Protein AF-A0AAU9Y859-F1 (afdb_monomer_lite)

pLDDT: mean 75.32, std 17.41, range [36.31, 94.19]

Foldseek 3Di:
DDDDDDDDDDDDDPDDDDDDDDDDPPDPDDDDDPPDDDQDPLRLVLLVVQQVVCVVVVHGDQLQVSLVCLQVPADPVRHRPDDPVNRDHSVRSVVSSVVVVVVVVVVVVCVVVDDDDPDDPPDDDDDPPPVVVVVVVVVVVVVVVVVVCVVPPDDPQPDDPNDRPD

Structure (mmCIF, N/CA/C/O backbone):
data_AF-A0AAU9Y859-F1
#
_entry.id   AF-A0AAU9Y859-F1
#
loop_
_atom_site.group_PDB
_atom_site.id
_atom_site.type_symbol
_atom_site.label_atom_id
_atom_site.label_alt_id
_atom_site.label_comp_id
_atom_site.label_asym_id
_atom_site.label_entity_id
_atom_site.label_seq_id
_atom_site.pdbx_PDB_ins_code
_atom_site.Cartn_x
_atom_site.Cartn_y
_atom_site.Cartn_z
_atom_site.occupancy
_atom_site.B_iso_or_equiv
_atom_site.auth_seq_id
_atom_site.auth_comp_id
_atom_site.auth_asym_id
_atom_site.auth_atom_id
_atom_site.pdbx_PDB_model_num
ATOM 1 N N . MET A 1 1 ? 7.006 -65.606 -33.170 1.00 41.53 1 MET A N 1
ATOM 2 C CA . MET A 1 1 ? 6.828 -65.603 -31.700 1.00 41.53 1 MET A CA 1
ATOM 3 C C . MET A 1 1 ? 5.974 -64.389 -31.350 1.00 41.53 1 MET A C 1
ATOM 5 O O . MET A 1 1 ? 6.513 -63.344 -31.013 1.00 41.53 1 MET A O 1
ATOM 9 N N . GLU A 1 2 ? 4.651 -64.476 -31.506 1.00 47.84 2 GLU A N 1
ATOM 10 C CA . GLU A 1 2 ? 3.731 -63.402 -31.111 1.00 47.84 2 GLU A CA 1
ATOM 11 C C . GLU A 1 2 ? 3.620 -63.303 -29.582 1.00 47.84 2 GLU A C 1
ATOM 13 O O . GLU A 1 2 ? 2.999 -64.141 -28.925 1.00 47.84 2 GLU A O 1
ATOM 18 N N . GLY A 1 3 ? 4.188 -62.240 -29.011 1.00 51.62 3 GLY A N 1
ATOM 19 C CA . GLY A 1 3 ? 3.958 -61.844 -27.625 1.00 51.62 3 GLY A CA 1
ATOM 20 C C . GLY A 1 3 ? 2.599 -61.160 -27.479 1.00 51.62 3 GLY A C 1
ATOM 21 O O . GLY A 1 3 ? 2.457 -59.979 -27.781 1.00 51.62 3 GLY A O 1
ATOM 22 N N . ARG A 1 4 ? 1.581 -61.892 -27.018 1.00 56.84 4 ARG A N 1
ATOM 23 C CA . ARG A 1 4 ? 0.282 -61.311 -26.645 1.00 56.84 4 ARG A CA 1
ATOM 24 C C . ARG A 1 4 ? 0.315 -60.873 -25.182 1.00 56.84 4 ARG A C 1
ATOM 26 O O . ARG A 1 4 ? 0.102 -61.687 -24.286 1.00 56.84 4 ARG A O 1
ATOM 33 N N . SER A 1 5 ? 0.543 -59.586 -24.946 1.00 55.66 5 SER A N 1
ATOM 34 C CA . SER A 1 5 ? 0.380 -58.971 -23.626 1.00 55.66 5 SER A CA 1
ATOM 35 C C . SER A 1 5 ? -1.099 -59.000 -23.226 1.00 55.66 5 SER A C 1
ATOM 37 O O . SER A 1 5 ? -1.924 -58.304 -23.816 1.00 55.66 5 SER A O 1
ATOM 39 N N . ARG A 1 6 ? -1.461 -59.833 -22.242 1.00 62.41 6 ARG A N 1
ATOM 40 C CA . ARG A 1 6 ? -2.807 -59.846 -21.651 1.00 62.41 6 ARG A CA 1
ATOM 41 C C . ARG A 1 6 ? -2.905 -58.718 -20.628 1.00 62.41 6 ARG A C 1
ATOM 43 O O . ARG A 1 6 ? -2.335 -58.821 -19.548 1.00 62.41 6 ARG A O 1
ATOM 50 N N . ILE A 1 7 ? -3.627 -57.655 -20.963 1.00 62.44 7 ILE A N 1
ATOM 51 C CA . ILE A 1 7 ? -3.981 -56.609 -20.000 1.00 62.44 7 ILE A CA 1
ATOM 52 C C . ILE A 1 7 ? -5.146 -57.148 -19.151 1.00 62.44 7 ILE A C 1
ATOM 54 O O . ILE A 1 7 ? -6.144 -57.589 -19.729 1.00 62.44 7 ILE A O 1
ATOM 58 N N . PRO A 1 8 ? -5.060 -57.157 -17.810 1.00 56.66 8 PRO A N 1
ATOM 59 C CA . PRO A 1 8 ? -6.187 -57.553 -16.980 1.00 56.66 8 PRO A CA 1
ATOM 60 C C . PRO A 1 8 ? -7.269 -56.470 -17.051 1.00 56.66 8 PRO A C 1
ATOM 62 O O . PRO A 1 8 ? -7.045 -55.312 -16.706 1.00 56.66 8 PRO A O 1
ATOM 65 N N . SER A 1 9 ? -8.451 -56.856 -17.527 1.00 61.06 9 SER A N 1
ATOM 66 C CA . SER A 1 9 ? -9.642 -56.013 -17.501 1.00 61.06 9 SER A CA 1
ATOM 67 C C . SER A 1 9 ? -10.231 -56.050 -16.093 1.00 61.06 9 SER A C 1
ATOM 69 O O . SER A 1 9 ? -10.712 -57.089 -15.643 1.00 61.06 9 SER A O 1
ATOM 71 N N . VAL A 1 10 ? -10.156 -54.928 -15.379 1.00 63.66 10 VAL A N 1
ATOM 72 C CA . VAL A 1 10 ? -10.812 -54.760 -14.080 1.00 63.66 10 VAL A CA 1
ATOM 73 C C . VAL A 1 10 ? -12.201 -54.187 -14.337 1.00 63.66 10 VAL A C 1
ATOM 75 O O . VAL A 1 10 ? -12.341 -53.035 -14.745 1.00 63.66 10 VAL A O 1
ATOM 78 N N . GLN A 1 11 ? -13.236 -54.995 -14.118 1.00 55.44 11 GLN A N 1
ATOM 79 C CA . GLN A 1 11 ? -14.614 -54.512 -14.108 1.00 55.44 11 GLN A CA 1
ATOM 80 C C . GLN A 1 11 ? -14.854 -53.751 -12.800 1.00 55.44 11 GLN A C 1
ATOM 82 O O . GLN A 1 11 ? -14.877 -54.343 -11.723 1.00 55.44 11 GLN A O 1
ATOM 87 N N . VAL A 1 12 ? -15.025 -52.431 -12.884 1.00 57.75 12 VAL A N 1
ATOM 88 C CA . VAL A 1 12 ? -15.469 -51.620 -11.746 1.00 57.75 12 VAL A CA 1
ATOM 89 C C . VAL A 1 12 ? -16.982 -51.773 -11.627 1.00 57.75 12 VAL A C 1
ATOM 91 O O . VAL A 1 12 ? -17.743 -51.173 -12.384 1.00 57.75 12 VAL A O 1
ATOM 94 N N . ALA A 1 13 ? -17.426 -52.592 -10.676 1.00 50.09 13 ALA A N 1
ATOM 95 C CA . ALA A 1 13 ? -18.815 -52.590 -10.246 1.00 50.09 13 ALA A CA 1
ATOM 96 C C . ALA A 1 13 ? -19.064 -51.314 -9.430 1.00 50.09 13 ALA A C 1
ATOM 98 O O . ALA A 1 13 ? -18.656 -51.209 -8.273 1.00 50.09 13 ALA A O 1
ATOM 99 N N . ALA A 1 14 ? -19.718 -50.326 -10.040 1.00 54.38 14 ALA A N 1
ATOM 100 C CA . ALA A 1 14 ? -20.213 -49.157 -9.330 1.00 54.38 14 ALA A CA 1
ATOM 101 C C . ALA A 1 14 ? -21.390 -49.575 -8.435 1.00 54.38 14 ALA A C 1
ATOM 103 O O . ALA A 1 14 ? -22.543 -49.599 -8.858 1.00 54.38 14 ALA A O 1
ATOM 104 N N . GLN A 1 15 ? -21.091 -49.930 -7.188 1.00 56.16 15 GLN A N 1
ATOM 105 C CA . GLN A 1 15 ? -22.073 -49.932 -6.113 1.00 56.16 15 GLN A CA 1
ATOM 106 C C . GLN A 1 15 ? -21.774 -48.740 -5.212 1.00 56.16 15 GLN A C 1
ATOM 108 O O . GLN A 1 15 ? -20.861 -48.788 -4.395 1.00 56.16 15 GLN A O 1
ATOM 113 N N . SER A 1 16 ? -22.547 -47.666 -5.343 1.00 52.06 16 SER A N 1
ATOM 114 C CA . SER A 1 16 ? -22.577 -46.610 -4.333 1.00 52.06 16 SER A CA 1
ATOM 115 C C . SER A 1 16 ? -24.004 -46.462 -3.825 1.00 52.06 16 SER A C 1
ATOM 117 O O . SER A 1 16 ? -24.815 -45.721 -4.382 1.00 52.06 16 SER A O 1
ATOM 119 N N . LYS A 1 17 ? -24.294 -47.197 -2.745 1.00 50.50 17 LYS A N 1
ATOM 120 C CA . LYS A 1 17 ? -25.261 -46.756 -1.739 1.00 50.50 17 LYS A CA 1
ATOM 121 C C . LYS A 1 17 ? -24.858 -45.341 -1.316 1.00 50.50 17 LYS A C 1
ATOM 123 O O . LYS A 1 17 ? -23.695 -45.105 -0.998 1.00 50.50 17 LYS A O 1
ATOM 128 N N . GLY A 1 18 ? -25.799 -44.406 -1.393 1.00 53.84 18 GLY A N 1
ATOM 129 C CA . GLY A 1 18 ? -25.593 -43.021 -0.989 1.00 53.84 18 GLY A CA 1
ATOM 130 C C . GLY A 1 18 ? -25.523 -42.903 0.527 1.00 53.84 18 GLY A C 1
ATOM 131 O O . GLY A 1 18 ? -26.520 -42.559 1.148 1.00 53.84 18 GLY A O 1
ATOM 132 N N . ASP A 1 19 ? -24.355 -43.184 1.100 1.00 54.66 19 ASP A N 1
ATOM 133 C CA . ASP A 1 19 ? -24.010 -42.758 2.454 1.00 54.66 19 ASP A CA 1
ATOM 134 C C . ASP A 1 19 ? -23.237 -41.434 2.381 1.00 54.66 19 ASP A C 1
ATOM 136 O O . ASP A 1 19 ? -22.360 -41.241 1.536 1.00 54.66 19 ASP A O 1
ATOM 140 N N . GLY A 1 20 ? -23.636 -40.494 3.243 1.00 62.94 20 GLY A 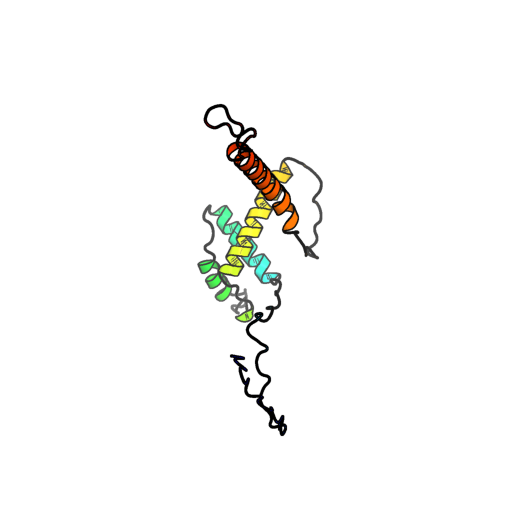N 1
ATOM 141 C CA . GLY A 1 20 ? -23.301 -39.071 3.209 1.00 62.94 20 GLY A CA 1
ATOM 142 C C . GLY A 1 20 ? -21.836 -38.737 3.471 1.00 62.94 20 GLY A C 1
ATOM 143 O O . GLY A 1 20 ? -21.493 -38.192 4.519 1.00 62.94 20 GLY A O 1
ATOM 144 N N . LEU A 1 21 ? -20.971 -39.004 2.498 1.00 56.69 21 LEU A N 1
ATOM 145 C CA . LEU A 1 21 ? -19.606 -38.497 2.511 1.00 56.69 21 LEU A CA 1
ATOM 146 C C . LEU A 1 21 ? -19.594 -37.002 2.147 1.00 56.69 21 LEU A C 1
ATOM 148 O O . LEU A 1 21 ? -20.241 -36.605 1.172 1.00 56.69 21 LEU A O 1
ATOM 152 N N . PRO A 1 22 ? -18.868 -36.154 2.903 1.00 68.12 22 PRO A N 1
ATOM 153 C CA . PRO A 1 22 ? -18.699 -34.756 2.537 1.00 68.12 22 PRO A CA 1
ATOM 154 C C . PRO A 1 22 ? -18.004 -34.657 1.166 1.00 68.12 22 PRO A C 1
ATOM 156 O O . PRO A 1 22 ? -17.159 -35.503 0.855 1.00 68.12 22 PRO A O 1
ATOM 159 N N . PRO A 1 23 ? -18.331 -33.642 0.343 1.00 67.62 23 PRO A N 1
ATOM 160 C CA . PRO A 1 23 ? -17.777 -33.505 -1.000 1.00 67.62 23 PRO A CA 1
ATOM 161 C C . PRO A 1 23 ? -16.246 -33.540 -0.971 1.00 67.62 23 PRO A C 1
ATOM 163 O O . PRO A 1 23 ? -15.614 -32.718 -0.306 1.00 67.62 23 PRO A O 1
ATOM 166 N N . LEU A 1 24 ? -15.644 -34.495 -1.685 1.00 69.69 24 LEU A N 1
ATOM 167 C CA . LEU A 1 24 ? -14.192 -34.563 -1.819 1.00 69.69 24 LEU A CA 1
ATOM 168 C C . LEU A 1 24 ? -13.690 -33.329 -2.590 1.00 69.69 24 LEU A C 1
ATOM 170 O O . LEU A 1 24 ? -14.335 -32.906 -3.555 1.00 69.69 24 LEU A O 1
ATOM 174 N N . PRO A 1 25 ? -12.546 -32.740 -2.200 1.00 67.38 25 PRO A N 1
ATOM 175 C CA . PRO A 1 25 ? -11.955 -31.634 -2.940 1.00 67.38 25 PRO A CA 1
ATOM 176 C C . PRO A 1 25 ? -11.637 -32.088 -4.371 1.00 67.38 25 PRO A C 1
ATOM 178 O O . PRO A 1 25 ? -10.959 -33.094 -4.580 1.00 67.38 25 PRO A O 1
ATOM 181 N N . MET A 1 26 ? -12.154 -31.360 -5.361 1.00 70.88 26 MET A N 1
ATOM 182 C CA . MET A 1 26 ? -11.905 -31.639 -6.776 1.00 70.88 26 MET A CA 1
ATOM 183 C C . MET A 1 26 ? -10.410 -31.504 -7.099 1.00 70.88 26 MET A C 1
ATOM 185 O O . MET A 1 26 ? -9.902 -30.392 -7.184 1.00 70.88 26 MET A O 1
ATOM 189 N N . GLY A 1 27 ? -9.744 -32.641 -7.327 1.00 74.25 27 GLY A N 1
ATOM 190 C CA . GLY A 1 27 ? -8.474 -32.764 -8.054 1.00 74.25 27 GLY A CA 1
ATOM 191 C C . GLY A 1 27 ? -7.246 -32.030 -7.486 1.00 74.25 27 GLY A C 1
ATOM 192 O O . GLY A 1 27 ? -7.287 -31.326 -6.485 1.00 74.25 27 GLY A O 1
ATOM 193 N N . TRP A 1 28 ? -6.106 -32.206 -8.164 1.00 72.62 28 TRP A N 1
ATOM 194 C CA . TRP A 1 28 ? -4.809 -31.589 -7.833 1.00 72.62 28 TRP A CA 1
ATOM 195 C C . TRP A 1 28 ? -4.684 -30.108 -8.273 1.00 72.62 28 TRP A C 1
ATOM 197 O O . TRP A 1 28 ? -3.598 -29.537 -8.199 1.00 72.62 28 TRP A O 1
ATOM 207 N N . ALA A 1 29 ? -5.763 -29.457 -8.724 1.00 68.81 29 ALA A N 1
ATOM 208 C CA . ALA A 1 29 ? -5.780 -28.038 -9.107 1.00 68.81 29 ALA A CA 1
ATOM 209 C C . ALA A 1 29 ? -7.222 -27.496 -9.227 1.00 68.81 29 ALA A C 1
ATOM 211 O O . ALA A 1 29 ? -8.113 -28.293 -9.513 1.00 68.81 29 ALA A O 1
ATOM 212 N N . PRO A 1 30 ? -7.473 -26.166 -9.158 1.00 60.44 30 PRO A N 1
ATOM 213 C CA . PRO A 1 30 ? -6.664 -25.056 -8.649 1.00 60.44 30 PRO A CA 1
ATOM 214 C C . PRO A 1 30 ? -7.186 -24.522 -7.295 1.00 60.44 30 PRO A C 1
ATOM 216 O O . PRO A 1 30 ? -8.317 -24.769 -6.883 1.00 60.44 30 PRO A O 1
ATOM 219 N N . LYS A 1 31 ? -6.341 -23.753 -6.592 1.00 69.19 31 LYS A N 1
ATOM 220 C CA . LYS A 1 31 ? -6.671 -23.112 -5.306 1.00 69.19 31 LYS A CA 1
ATOM 221 C C . LYS A 1 31 ? -7.949 -22.282 -5.442 1.00 69.19 31 LYS A C 1
ATOM 223 O O . LYS A 1 31 ? -8.091 -21.530 -6.404 1.00 69.19 31 LYS A O 1
ATOM 228 N N . THR A 1 32 ? -8.838 -22.379 -4.455 1.00 69.69 32 THR A N 1
ATOM 229 C CA . THR A 1 32 ? -10.038 -21.543 -4.369 1.00 69.69 32 THR A CA 1
ATOM 230 C C . THR A 1 32 ? -9.662 -20.075 -4.571 1.00 69.69 32 THR A C 1
ATOM 232 O O . THR A 1 32 ? -8.811 -19.527 -3.862 1.00 69.69 32 THR A O 1
ATOM 235 N N . ILE A 1 33 ? -10.259 -19.441 -5.585 1.00 71.12 33 ILE A N 1
ATOM 236 C CA . ILE A 1 33 ? -10.045 -18.022 -5.870 1.00 71.12 33 ILE A CA 1
ATOM 237 C C . ILE A 1 33 ? -10.569 -17.251 -4.660 1.00 71.12 33 ILE A C 1
ATOM 239 O O . ILE A 1 33 ? -11.773 -17.194 -4.406 1.00 71.12 33 ILE A O 1
ATOM 243 N N . LYS A 1 34 ? -9.655 -16.686 -3.869 1.00 72.12 34 LYS A N 1
ATOM 244 C CA . LYS A 1 34 ? -10.029 -15.837 -2.739 1.00 72.12 34 LYS A CA 1
ATOM 245 C C . LYS A 1 34 ? -10.661 -14.567 -3.297 1.00 72.12 34 LYS A C 1
ATOM 247 O O . LYS A 1 34 ? -10.039 -13.872 -4.099 1.00 72.12 34 LYS A O 1
ATOM 252 N N . LYS A 1 35 ? -11.887 -14.259 -2.865 1.00 73.00 35 LYS A N 1
ATOM 253 C CA . LYS A 1 35 ? -12.556 -13.002 -3.217 1.00 73.00 35 LYS A CA 1
ATOM 254 C C . LYS A 1 35 ? -11.658 -11.837 -2.801 1.00 73.00 35 LYS A C 1
ATOM 256 O O . LYS A 1 35 ? -11.259 -11.737 -1.641 1.00 73.00 35 LYS A O 1
ATOM 261 N N . LYS A 1 36 ? -11.318 -10.969 -3.753 1.00 73.00 36 LYS A N 1
ATOM 262 C CA . LYS A 1 36 ? -10.548 -9.754 -3.487 1.00 73.00 36 LYS A CA 1
ATOM 263 C C . LYS A 1 36 ? -11.474 -8.742 -2.814 1.00 73.00 36 LYS A C 1
ATOM 265 O O . LYS A 1 36 ? -12.376 -8.212 -3.452 1.00 73.00 36 LYS A O 1
ATOM 270 N N . VAL A 1 37 ? -11.260 -8.493 -1.526 1.00 78.56 37 VAL A N 1
ATOM 271 C CA . VAL A 1 37 ? -12.010 -7.487 -0.762 1.00 78.56 37 VAL A CA 1
ATOM 272 C C . VAL A 1 37 ? -11.336 -6.125 -0.943 1.00 78.56 37 VAL A C 1
ATOM 274 O O . VAL A 1 37 ? -10.110 -6.020 -0.852 1.00 78.56 37 VAL A O 1
ATOM 277 N N . ARG A 1 38 ? -12.128 -5.092 -1.251 1.00 87.50 38 ARG A N 1
ATOM 278 C CA . ARG A 1 38 ? -11.655 -3.701 -1.325 1.00 87.50 38 ARG A CA 1
ATOM 279 C C . ARG A 1 38 ? -11.383 -3.178 0.089 1.00 87.50 38 ARG A C 1
ATOM 281 O O . ARG A 1 38 ? -12.076 -3.561 1.027 1.00 87.50 38 ARG A O 1
ATOM 288 N N . PHE A 1 39 ? -10.385 -2.308 0.238 1.00 88.81 39 PHE A N 1
ATOM 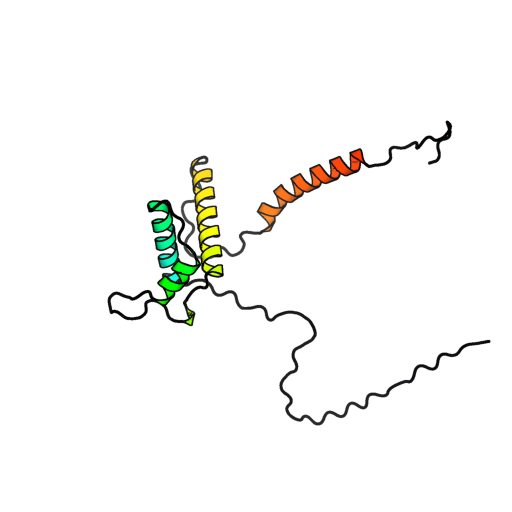289 C CA . PHE A 1 39 ? -10.158 -1.637 1.517 1.00 88.81 39 PHE A CA 1
ATOM 290 C C . PHE A 1 39 ? -11.316 -0.695 1.824 1.00 88.81 39 PHE A C 1
ATOM 292 O O . PHE A 1 39 ? -11.868 -0.055 0.927 1.00 88.81 39 PHE A O 1
ATOM 299 N N . THR A 1 40 ? -11.687 -0.615 3.095 1.00 90.00 40 THR A N 1
ATOM 300 C CA . THR A 1 40 ? -12.701 0.327 3.552 1.00 90.00 40 THR A CA 1
ATOM 301 C C . THR A 1 40 ? -12.153 1.752 3.492 1.00 90.00 40 THR A C 1
ATOM 303 O O . THR A 1 40 ? -10.938 1.989 3.506 1.00 90.00 40 THR A O 1
ATOM 306 N N . ARG A 1 41 ? -13.054 2.736 3.456 1.00 89.69 41 ARG A N 1
ATOM 307 C CA . ARG A 1 41 ? -12.675 4.154 3.465 1.00 89.69 41 ARG A CA 1
ATOM 308 C C . ARG A 1 41 ? -11.806 4.503 4.679 1.00 89.69 41 ARG A C 1
ATOM 310 O O . ARG A 1 41 ? -10.735 5.074 4.518 1.00 89.69 41 ARG A O 1
ATOM 317 N N . LYS A 1 42 ? -12.193 4.025 5.868 1.00 90.12 42 LYS A N 1
ATOM 318 C CA . LYS A 1 42 ? -11.448 4.222 7.124 1.00 90.12 42 LYS A CA 1
ATOM 319 C C . LYS A 1 42 ? -10.019 3.668 7.063 1.00 90.12 42 LYS A C 1
ATOM 321 O O . LYS A 1 42 ? -9.090 4.304 7.552 1.00 90.12 42 LYS A O 1
ATOM 326 N N . GLN A 1 43 ? -9.834 2.482 6.472 1.00 91.12 43 GLN A N 1
ATOM 327 C CA . GLN A 1 43 ? -8.505 1.887 6.279 1.00 91.12 43 GLN A CA 1
ATOM 328 C C . GLN A 1 43 ? -7.660 2.734 5.323 1.00 91.12 43 GLN A C 1
ATOM 330 O O . GLN A 1 43 ? -6.491 2.999 5.592 1.00 91.12 43 GLN A O 1
ATOM 335 N N . THR A 1 44 ? -8.263 3.167 4.216 1.00 92.31 44 THR A N 1
ATOM 336 C CA . THR A 1 44 ? -7.592 3.941 3.166 1.00 92.31 44 THR A CA 1
ATOM 337 C C . THR A 1 44 ? -7.134 5.305 3.682 1.00 92.31 44 THR A C 1
ATOM 339 O O . THR A 1 44 ? -5.979 5.677 3.470 1.00 92.31 44 THR A O 1
ATOM 342 N N . GLU A 1 45 ? -7.998 6.016 4.409 1.00 92.31 45 GLU A N 1
ATOM 343 C CA . GLU A 1 45 ? -7.679 7.294 5.058 1.00 92.31 45 GLU A CA 1
ATOM 344 C C . GLU A 1 45 ? -6.531 7.120 6.062 1.00 92.31 45 GLU A C 1
ATOM 346 O O . GLU A 1 45 ? -5.504 7.786 5.952 1.00 92.31 45 GLU A O 1
ATOM 351 N N . PHE A 1 46 ? -6.627 6.134 6.962 1.00 92.25 46 PHE A N 1
ATOM 352 C CA . PHE A 1 46 ? -5.582 5.884 7.958 1.00 92.25 46 PHE A CA 1
ATOM 353 C C . PHE A 1 46 ? -4.220 5.550 7.334 1.00 92.25 46 PHE A C 1
ATOM 355 O O . PHE A 1 46 ? -3.186 6.052 7.778 1.00 92.25 46 PHE A O 1
ATOM 362 N N . LEU A 1 47 ? -4.190 4.691 6.310 1.00 93.38 47 LEU A N 1
ATOM 363 C CA . LEU A 1 47 ? -2.942 4.345 5.629 1.00 93.38 47 LEU A CA 1
ATOM 364 C C . LEU A 1 47 ? -2.354 5.536 4.871 1.00 93.38 47 LEU A C 1
ATOM 366 O O . LEU A 1 47 ? -1.133 5.684 4.837 1.00 93.38 47 LEU A O 1
ATOM 370 N N . THR A 1 48 ? -3.200 6.384 4.290 1.00 93.00 48 THR A N 1
ATOM 371 C CA . THR A 1 48 ? -2.757 7.603 3.604 1.00 93.00 48 THR A CA 1
ATOM 372 C C . THR A 1 48 ? -2.125 8.582 4.592 1.00 93.00 48 THR A C 1
ATOM 374 O O . THR A 1 48 ? -1.023 9.064 4.334 1.00 93.00 48 THR A O 1
ATOM 377 N N . ASP A 1 49 ? -2.736 8.783 5.762 1.00 92.44 49 ASP A N 1
ATOM 378 C CA . ASP A 1 49 ? -2.170 9.610 6.835 1.00 92.44 49 ASP A CA 1
ATOM 379 C C . ASP A 1 49 ? -0.812 9.082 7.307 1.00 92.44 49 ASP A C 1
ATOM 381 O O . ASP A 1 49 ? 0.142 9.842 7.481 1.00 92.44 49 ASP A O 1
ATOM 385 N N . GLN A 1 50 ? -0.695 7.767 7.513 1.00 92.44 50 GLN A N 1
ATOM 386 C CA . GLN A 1 50 ? 0.572 7.157 7.923 1.00 92.44 50 GLN A CA 1
ATOM 387 C C . GLN A 1 50 ? 1.649 7.307 6.845 1.00 92.44 50 GLN A C 1
ATOM 389 O O . GLN A 1 50 ? 2.791 7.628 7.171 1.00 92.44 50 GLN A O 1
ATOM 394 N N . PHE A 1 51 ? 1.285 7.142 5.572 1.00 91.69 51 PHE A N 1
ATOM 395 C CA . PHE A 1 51 ? 2.194 7.362 4.451 1.00 91.69 51 PHE A CA 1
ATOM 396 C C . PHE A 1 51 ? 2.703 8.810 4.417 1.00 91.69 51 PHE A C 1
ATOM 398 O O . PHE A 1 51 ? 3.909 9.038 4.346 1.00 91.69 51 PHE A O 1
ATOM 405 N N . GLN A 1 52 ? 1.804 9.788 4.548 1.00 91.12 52 GLN A N 1
ATOM 406 C CA . GLN A 1 52 ? 2.163 11.207 4.576 1.00 91.12 52 GLN A CA 1
ATOM 407 C C . GLN A 1 52 ? 3.052 11.558 5.774 1.00 91.12 52 GLN A C 1
ATOM 409 O O . GLN A 1 52 ? 4.051 12.251 5.606 1.00 91.12 52 GLN A O 1
ATOM 414 N N . LYS A 1 53 ? 2.762 11.043 6.976 1.00 90.50 53 LYS A N 1
ATOM 415 C CA . LYS A 1 53 ? 3.638 11.231 8.150 1.00 90.50 53 LYS A CA 1
ATOM 416 C C . LYS A 1 53 ? 5.048 10.688 7.911 1.00 90.50 53 LYS A C 1
ATOM 418 O O . LYS A 1 53 ? 6.026 11.320 8.312 1.00 90.50 53 LYS A O 1
ATOM 423 N N . GLY A 1 54 ? 5.163 9.538 7.246 1.00 89.88 54 GLY A N 1
ATOM 424 C CA . GLY A 1 54 ? 6.454 8.983 6.837 1.00 89.88 54 GLY A CA 1
ATOM 425 C C . GLY A 1 54 ? 7.217 9.914 5.892 1.00 89.88 54 GLY A C 1
ATOM 426 O O . GLY A 1 54 ? 8.407 10.146 6.082 1.00 89.88 54 GLY A O 1
ATOM 427 N N . GLU A 1 55 ? 6.518 10.521 4.934 1.00 89.44 55 GLU A N 1
ATOM 428 C CA . GLU A 1 55 ? 7.095 11.506 4.010 1.00 89.44 55 GLU A CA 1
ATOM 429 C C . GLU A 1 55 ? 7.564 12.773 4.738 1.00 89.44 55 GLU A C 1
ATOM 431 O O . GLU A 1 55 ? 8.706 13.189 4.557 1.00 89.44 55 GLU A O 1
ATOM 436 N N . TYR A 1 56 ? 6.726 13.356 5.602 1.00 86.88 56 TYR A N 1
ATOM 437 C CA . TYR A 1 56 ? 7.082 14.556 6.370 1.00 86.88 56 TYR A CA 1
ATOM 438 C C . TYR A 1 56 ? 8.267 14.324 7.310 1.00 86.88 56 TYR A C 1
ATOM 440 O O . TYR A 1 56 ? 9.104 15.205 7.476 1.00 86.88 56 TYR A O 1
ATOM 448 N N . SER A 1 57 ? 8.354 13.138 7.918 1.00 88.44 57 SER A N 1
ATOM 449 C CA . SER A 1 57 ? 9.483 12.775 8.784 1.00 88.44 57 SER A CA 1
ATOM 450 C C . SER A 1 57 ? 10.746 12.368 8.013 1.00 88.44 57 SER A C 1
ATOM 452 O O . SER A 1 57 ? 11.798 12.187 8.623 1.00 88.44 57 SER A O 1
ATOM 454 N N . GLY A 1 58 ? 10.656 12.176 6.691 1.00 86.19 58 GLY A N 1
ATOM 455 C CA . GLY A 1 58 ? 11.736 11.644 5.855 1.00 86.19 58 GLY A CA 1
ATOM 456 C C . GLY A 1 58 ? 12.041 10.157 6.081 1.00 86.19 58 GLY A C 1
ATOM 457 O O . GLY A 1 58 ? 12.944 9.611 5.444 1.00 86.19 58 GLY A O 1
ATOM 458 N N . ARG A 1 59 ? 11.297 9.472 6.960 1.00 88.31 59 ARG A N 1
ATOM 459 C CA . ARG A 1 59 ? 11.470 8.049 7.261 1.00 88.31 59 ARG A CA 1
ATOM 460 C C . ARG A 1 59 ? 10.216 7.275 6.875 1.00 88.31 59 ARG A C 1
ATOM 462 O O . ARG A 1 59 ? 9.151 7.447 7.460 1.00 88.31 59 ARG A O 1
ATOM 469 N N . LYS A 1 60 ? 10.362 6.351 5.921 1.00 87.25 60 LYS A N 1
ATOM 470 C CA . LYS A 1 60 ? 9.276 5.453 5.500 1.00 87.25 60 LYS A CA 1
ATOM 471 C C . LYS A 1 60 ? 8.727 4.682 6.700 1.00 87.25 60 LYS A C 1
ATOM 473 O O . LYS A 1 60 ? 9.492 4.068 7.443 1.00 87.25 60 LYS A O 1
ATOM 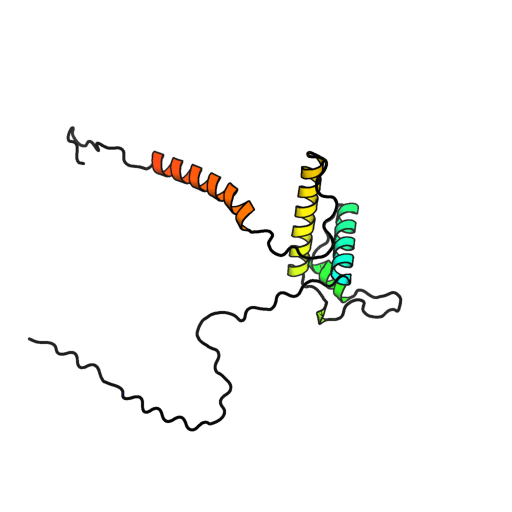478 N N . SER A 1 61 ? 7.407 4.691 6.859 1.00 87.69 61 SER A N 1
ATOM 479 C CA . SER A 1 61 ? 6.738 3.901 7.891 1.00 87.69 61 SER A CA 1
ATOM 480 C C . SER A 1 61 ? 6.899 2.409 7.605 1.00 87.69 61 SER A C 1
ATOM 482 O O . SER A 1 61 ? 6.651 1.965 6.482 1.00 87.69 61 SER A O 1
ATOM 484 N N . ASP A 1 62 ? 7.288 1.637 8.618 1.00 91.56 62 ASP A N 1
ATOM 485 C CA . ASP A 1 62 ? 7.406 0.186 8.502 1.00 91.56 62 ASP A CA 1
ATOM 486 C C . ASP A 1 62 ? 6.005 -0.454 8.397 1.00 91.56 62 ASP A C 1
ATOM 488 O O . ASP A 1 62 ? 5.180 -0.272 9.298 1.00 91.56 62 ASP A O 1
ATOM 492 N N . PRO A 1 63 ? 5.699 -1.222 7.332 1.00 91.38 63 PRO A N 1
ATOM 493 C CA . PRO A 1 63 ? 4.419 -1.913 7.198 1.00 91.38 63 PRO A CA 1
ATOM 494 C C . PRO A 1 63 ? 4.063 -2.827 8.380 1.00 91.38 63 PRO A C 1
ATOM 496 O O . PRO A 1 63 ? 2.876 -3.008 8.665 1.00 91.38 63 PRO A O 1
ATOM 499 N N . GLN A 1 64 ? 5.051 -3.411 9.069 1.00 92.75 64 GLN A N 1
ATOM 500 C CA . GLN A 1 64 ? 4.808 -4.226 10.267 1.00 92.75 64 GLN A CA 1
ATOM 501 C C . GLN A 1 64 ? 4.347 -3.370 11.449 1.00 92.75 64 GLN A C 1
ATOM 503 O O . GLN A 1 64 ? 3.352 -3.699 12.100 1.00 92.75 64 GLN A O 1
ATOM 508 N N . GLU A 1 65 ? 5.012 -2.243 11.700 1.00 91.81 65 GLU A N 1
ATOM 509 C CA . GLU A 1 65 ? 4.569 -1.285 12.714 1.00 91.81 65 GLU A CA 1
ATOM 510 C C . GLU A 1 65 ? 3.183 -0.728 12.390 1.00 91.81 65 GLU A C 1
ATOM 512 O O . GLU A 1 65 ? 2.325 -0.692 13.268 1.00 91.81 65 GLU A O 1
ATOM 517 N N . VAL A 1 66 ? 2.910 -0.377 11.131 1.00 92.69 66 VAL A N 1
ATOM 518 C CA . VAL A 1 66 ? 1.594 0.139 10.716 1.00 92.69 66 VAL A CA 1
ATOM 519 C C . VAL A 1 66 ? 0.481 -0.904 10.903 1.00 92.69 66 VAL A C 1
ATOM 521 O O . VAL A 1 66 ? -0.640 -0.561 11.280 1.00 92.69 66 VAL A O 1
ATOM 524 N N . SER A 1 67 ? 0.774 -2.192 10.708 1.00 93.25 67 SER A N 1
ATOM 525 C CA . SER A 1 67 ? -0.177 -3.280 10.994 1.00 93.25 67 SER A CA 1
ATOM 526 C C . SER A 1 67 ? -0.496 -3.380 12.495 1.00 93.25 67 SER A C 1
ATOM 528 O O . SER A 1 67 ? -1.650 -3.537 12.906 1.00 93.25 67 SER A O 1
ATOM 530 N N . LYS A 1 68 ? 0.513 -3.199 13.352 1.00 92.38 68 LYS A N 1
ATOM 531 C CA . LYS A 1 68 ? 0.312 -3.158 14.808 1.00 92.38 68 LYS A CA 1
ATOM 532 C C . LYS A 1 68 ? -0.456 -1.909 15.237 1.00 92.38 68 LYS A C 1
ATOM 534 O O . LYS A 1 68 ? -1.371 -2.011 16.052 1.00 92.38 68 LYS A O 1
ATOM 539 N N . THR A 1 69 ? -0.131 -0.741 14.685 1.00 90.62 69 THR A N 1
ATOM 540 C CA . THR A 1 69 ? -0.825 0.506 15.036 1.00 90.62 69 THR A CA 1
ATOM 541 C C . THR A 1 69 ? -2.269 0.503 14.560 1.00 90.62 69 THR A C 1
ATOM 543 O O . THR A 1 69 ? -3.129 0.912 15.329 1.00 90.62 69 THR A O 1
ATOM 546 N N . THR A 1 70 ? -2.574 -0.021 13.368 1.00 88.44 70 THR A N 1
ATOM 547 C CA . THR A 1 70 ? -3.967 -0.234 12.925 1.00 88.44 70 THR A CA 1
ATOM 548 C C . THR A 1 70 ? -4.715 -1.164 13.881 1.00 88.44 70 THR A C 1
ATOM 550 O O . THR A 1 70 ? -5.803 -0.821 14.332 1.00 88.44 70 THR A O 1
ATOM 553 N N . SER A 1 71 ? -4.107 -2.281 14.291 1.00 88.62 71 SER A N 1
ATOM 554 C CA . SER A 1 71 ? -4.703 -3.217 15.263 1.00 88.62 71 SER A CA 1
ATOM 555 C C . SER A 1 71 ? -5.006 -2.592 16.630 1.00 88.62 71 SER A C 1
ATOM 557 O O . SER A 1 71 ? -5.938 -3.011 17.324 1.00 88.62 71 SER A O 1
ATOM 559 N N . LEU A 1 72 ? -4.187 -1.627 17.051 1.00 89.38 72 LEU A N 1
ATOM 560 C CA . LEU A 1 72 ? -4.272 -0.964 18.354 1.00 89.38 72 LEU A CA 1
ATOM 561 C C . LEU A 1 72 ? -4.980 0.393 18.303 1.00 89.38 72 LEU A C 1
ATOM 563 O O . LEU A 1 72 ? -5.247 0.964 19.361 1.00 89.38 72 LEU A O 1
ATOM 567 N N . ALA A 1 73 ? -5.291 0.904 17.110 1.00 88.94 73 ALA A N 1
ATOM 568 C CA . ALA A 1 73 ? -5.869 2.224 16.930 1.00 88.94 73 ALA A CA 1
ATOM 569 C C . ALA A 1 73 ? -7.192 2.333 17.693 1.00 88.94 73 ALA A C 1
ATOM 571 O O . ALA A 1 73 ? -8.072 1.471 17.589 1.00 88.94 73 ALA A O 1
ATOM 572 N N . ARG A 1 74 ? -7.326 3.412 18.464 1.00 91.50 74 ARG A N 1
ATOM 573 C CA . ARG A 1 74 ? -8.531 3.733 19.225 1.00 91.50 74 ARG A CA 1
ATOM 574 C C . ARG A 1 74 ? -9.231 4.943 18.632 1.00 91.50 74 ARG A C 1
ATOM 576 O O . ARG A 1 74 ? -8.588 5.810 18.041 1.00 91.50 74 ARG A O 1
ATOM 583 N N . ASP A 1 75 ? -10.549 4.960 18.753 1.00 88.31 75 ASP A N 1
ATOM 584 C CA . ASP A 1 75 ? -11.362 6.114 18.384 1.00 88.31 75 ASP A CA 1
ATOM 585 C C . ASP A 1 75 ? -11.490 7.105 19.555 1.00 88.31 75 ASP A C 1
ATOM 587 O O . ASP A 1 75 ? -11.054 6.808 20.669 1.00 88.31 75 ASP A O 1
ATOM 591 N N . GLN A 1 76 ? -12.099 8.271 19.328 1.00 86.81 76 GLN A N 1
ATOM 592 C CA . GLN A 1 76 ? -12.271 9.318 20.351 1.00 86.81 76 GLN A CA 1
ATOM 593 C C . GLN A 1 76 ? -13.057 8.835 21.584 1.00 86.81 76 GLN A C 1
ATOM 595 O O . GLN A 1 76 ? -12.833 9.313 22.690 1.00 86.81 76 GLN A O 1
ATOM 600 N N . ALA A 1 77 ? -13.923 7.833 21.409 1.00 86.75 77 ALA A N 1
ATOM 601 C CA . ALA A 1 77 ? -14.658 7.170 22.487 1.00 86.75 77 ALA A CA 1
ATOM 602 C C . ALA A 1 77 ? -13.856 6.058 23.209 1.00 86.75 77 ALA A C 1
ATOM 604 O O . ALA A 1 77 ? -14.415 5.317 24.013 1.00 86.75 77 ALA A O 1
ATOM 605 N N . GLY A 1 78 ? -12.569 5.861 22.892 1.00 85.31 78 GLY A N 1
ATOM 606 C CA . GLY A 1 78 ? -11.703 4.827 23.488 1.00 85.31 78 GLY A CA 1
ATOM 607 C C . GLY A 1 78 ? -11.917 3.396 22.958 1.00 85.31 78 GLY A C 1
ATOM 608 O O . GLY A 1 78 ? -11.148 2.477 23.274 1.00 85.31 78 GLY A O 1
ATOM 609 N N . GLY A 1 79 ? -12.927 3.186 22.111 1.00 88.75 79 GLY A N 1
ATOM 610 C CA . GLY A 1 79 ? -13.184 1.919 21.420 1.00 88.75 79 GLY A CA 1
ATOM 611 C C . GLY A 1 79 ? -12.117 1.577 20.374 1.00 88.75 79 GLY A C 1
ATOM 612 O O . GLY A 1 79 ? -11.342 2.440 19.962 1.00 88.75 79 GLY A O 1
ATOM 613 N N . ARG A 1 80 ? -12.053 0.310 19.938 1.00 89.88 80 ARG A N 1
ATOM 614 C CA . ARG A 1 80 ? -11.206 -0.083 18.796 1.00 89.88 80 ARG A CA 1
ATOM 615 C C . ARG A 1 80 ? -11.700 0.624 17.535 1.00 89.88 80 ARG A C 1
ATOM 617 O O . ARG A 1 80 ? -12.883 0.556 17.221 1.00 89.88 80 ARG A O 1
ATOM 624 N N . ARG A 1 81 ? -10.786 1.277 16.815 1.00 89.75 81 ARG A N 1
ATOM 625 C CA . ARG A 1 81 ? -11.084 1.959 15.548 1.00 89.75 81 ARG A CA 1
ATOM 626 C C . ARG A 1 81 ? -11.322 0.968 14.402 1.00 89.75 81 ARG A C 1
ATOM 628 O O . ARG A 1 81 ? -12.110 1.268 13.513 1.00 89.75 81 ARG A O 1
ATOM 635 N N . PHE A 1 82 ? -10.652 -0.185 14.441 1.00 91.06 82 PHE A N 1
ATOM 636 C CA . PHE A 1 82 ? -10.772 -1.261 13.456 1.00 91.06 82 PHE A CA 1
ATOM 637 C C . PHE A 1 82 ? -11.134 -2.574 14.143 1.00 91.06 82 PHE A C 1
ATOM 639 O O . PHE A 1 82 ? -10.583 -2.896 15.205 1.00 91.06 82 PHE A O 1
ATOM 646 N N . GLN A 1 83 ? -12.035 -3.337 13.528 1.00 89.62 83 GLN A N 1
ATOM 647 C CA . GLN A 1 83 ? -12.316 -4.703 13.964 1.00 89.62 83 GLN A CA 1
ATOM 648 C C . GLN A 1 83 ? -11.185 -5.659 13.560 1.00 89.62 83 GLN A C 1
ATOM 650 O O . GLN A 1 83 ? -10.452 -5.354 12.621 1.00 89.62 83 GLN A O 1
ATOM 655 N N . PRO A 1 84 ? -11.026 -6.822 14.223 1.00 86.81 84 PRO A N 1
ATOM 656 C CA . PRO A 1 84 ? -9.980 -7.791 13.883 1.00 86.81 84 PRO A CA 1
ATOM 657 C C . PRO A 1 84 ? -9.973 -8.192 12.401 1.00 86.81 84 PRO A C 1
ATOM 659 O O . PRO A 1 84 ? -8.906 -8.282 11.802 1.00 86.81 84 PRO A O 1
ATOM 662 N N . ASP A 1 85 ? -11.153 -8.336 11.794 1.00 86.00 85 ASP A N 1
ATOM 663 C CA . ASP A 1 85 ? -11.311 -8.681 10.373 1.00 86.00 85 ASP A CA 1
ATOM 664 C C . ASP A 1 85 ? -10.959 -7.519 9.426 1.00 86.00 85 ASP A C 1
ATOM 666 O O . ASP A 1 85 ? -10.708 -7.716 8.238 1.00 86.00 85 ASP A O 1
ATOM 670 N N . GLU A 1 86 ? -10.925 -6.294 9.954 1.00 87.56 86 GLU A N 1
ATOM 671 C CA . GLU A 1 86 ? -10.540 -5.073 9.245 1.00 87.56 86 GLU A CA 1
ATOM 672 C C . GLU A 1 86 ? -9.062 -4.714 9.462 1.00 87.56 86 GLU A C 1
ATOM 674 O O . GLU A 1 86 ? -8.573 -3.723 8.911 1.00 87.56 86 GLU A O 1
ATOM 679 N N . VAL A 1 87 ? -8.322 -5.479 10.262 1.00 89.81 87 VAL A N 1
ATOM 680 C CA . VAL A 1 87 ? -6.888 -5.252 10.425 1.00 89.81 87 VAL A CA 1
ATOM 681 C C . VAL A 1 87 ? -6.161 -5.717 9.169 1.00 89.81 87 VAL A C 1
ATOM 683 O O . VAL A 1 87 ? -6.293 -6.855 8.720 1.00 89.81 87 VAL A O 1
ATOM 686 N N . LEU A 1 88 ? -5.343 -4.827 8.610 1.00 90.19 88 LEU A N 1
ATOM 687 C CA . LEU A 1 88 ? -4.561 -5.121 7.419 1.00 90.19 88 LEU A CA 1
ATOM 688 C C . LEU A 1 88 ? -3.219 -5.756 7.782 1.00 90.19 88 LEU A C 1
ATOM 690 O O . LEU A 1 88 ? -2.519 -5.334 8.707 1.00 90.19 88 LEU A O 1
ATOM 694 N N . THR A 1 89 ? -2.833 -6.756 6.998 1.00 91.81 89 THR A N 1
ATOM 695 C CA . THR A 1 89 ? -1.523 -7.405 7.104 1.00 91.81 89 THR A CA 1
ATOM 696 C C . THR A 1 89 ? -0.418 -6.499 6.562 1.00 91.81 89 THR A C 1
ATOM 698 O O . THR A 1 89 ? -0.645 -5.657 5.687 1.00 91.81 89 THR A O 1
ATOM 701 N N . SER A 1 90 ? 0.821 -6.717 7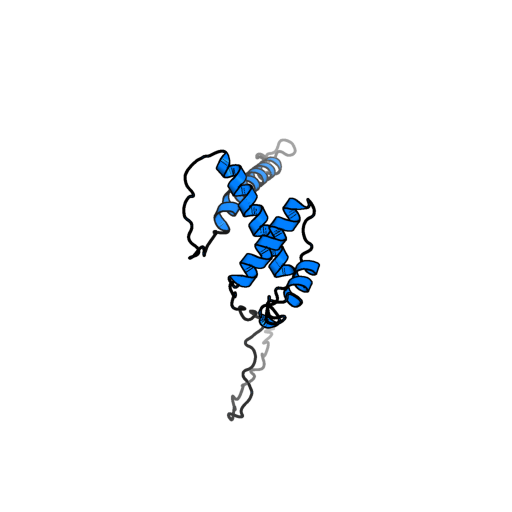.004 1.00 92.50 90 SER A N 1
ATOM 702 C CA . SER A 1 90 ? 1.977 -5.963 6.500 1.00 92.50 90 SER A CA 1
ATOM 703 C C . SER A 1 90 ? 2.131 -6.046 4.979 1.00 92.50 90 SER A C 1
ATOM 705 O O . SER A 1 90 ? 2.564 -5.085 4.351 1.00 92.50 90 SER A O 1
ATOM 707 N N . GLN A 1 91 ? 1.767 -7.179 4.369 1.00 91.88 91 GLN A N 1
ATOM 708 C CA . GLN A 1 91 ? 1.849 -7.365 2.922 1.00 91.88 91 GLN A CA 1
ATOM 709 C C . GLN A 1 91 ? 0.819 -6.499 2.185 1.00 91.88 91 GLN A C 1
ATOM 711 O O . GLN A 1 91 ? 1.151 -5.870 1.180 1.00 91.88 91 GLN A O 1
ATOM 716 N N . GLN A 1 92 ? -0.409 -6.416 2.707 1.00 91.50 92 GLN A N 1
ATOM 717 C CA . GLN A 1 92 ? -1.446 -5.529 2.171 1.00 91.50 92 GLN A CA 1
ATOM 718 C C . GLN A 1 92 ? -1.025 -4.059 2.280 1.00 91.50 92 GLN A C 1
ATOM 720 O O . GLN A 1 92 ? -1.153 -3.313 1.309 1.00 91.50 92 GLN A O 1
ATOM 725 N N . ILE A 1 93 ? -0.459 -3.667 3.425 1.00 93.50 93 ILE A N 1
ATOM 726 C CA . ILE A 1 93 ? 0.023 -2.302 3.679 1.00 93.50 93 ILE A CA 1
ATOM 727 C C . ILE A 1 93 ? 1.207 -1.952 2.768 1.00 93.50 93 ILE A C 1
ATOM 729 O O . ILE A 1 93 ? 1.205 -0.903 2.129 1.00 93.50 93 ILE A O 1
ATOM 733 N N . SER A 1 94 ? 2.189 -2.848 2.640 1.00 92.69 94 SER A N 1
ATOM 734 C CA . SER A 1 94 ? 3.335 -2.667 1.740 1.00 92.69 94 SER A CA 1
ATOM 735 C C . SER A 1 94 ? 2.885 -2.484 0.286 1.00 92.69 94 SER A C 1
ATOM 737 O O . SER A 1 94 ? 3.317 -1.548 -0.392 1.00 92.69 94 SER A O 1
ATOM 739 N N . GLY A 1 95 ? 1.943 -3.317 -0.174 1.00 92.50 95 GLY A N 1
ATOM 740 C CA . GLY A 1 95 ? 1.345 -3.181 -1.501 1.00 92.50 95 GLY A CA 1
ATOM 741 C C . GLY A 1 95 ? 0.612 -1.850 -1.691 1.00 92.50 95 GLY A C 1
ATOM 742 O O . GLY A 1 95 ? 0.707 -1.246 -2.760 1.00 92.50 95 GLY A O 1
ATOM 743 N N . PHE A 1 96 ? -0.083 -1.361 -0.662 1.00 92.94 96 PHE A N 1
ATOM 744 C CA . PHE A 1 96 ? -0.757 -0.063 -0.695 1.00 92.94 96 PHE A CA 1
ATOM 745 C C . PHE A 1 96 ? 0.236 1.103 -0.801 1.00 92.94 96 PHE A C 1
ATOM 747 O O . PHE A 1 96 ? 0.094 1.954 -1.678 1.00 92.94 96 PHE A O 1
ATOM 754 N N . PHE A 1 97 ? 1.293 1.110 0.016 1.00 93.19 97 PHE A N 1
ATOM 755 C CA . PHE A 1 97 ? 2.329 2.151 -0.024 1.00 93.19 97 PHE A CA 1
ATOM 756 C C . PHE A 1 97 ? 3.115 2.155 -1.332 1.00 93.19 97 PHE A C 1
ATOM 758 O O . PHE A 1 97 ? 3.456 3.224 -1.841 1.00 93.19 97 PHE A O 1
ATOM 765 N N . SER A 1 98 ? 3.368 0.980 -1.913 1.00 91.00 98 SER A N 1
ATOM 766 C CA . SER A 1 98 ? 3.976 0.876 -3.241 1.00 91.00 98 SER A CA 1
ATOM 767 C C . SER A 1 98 ? 3.122 1.592 -4.294 1.00 91.00 98 SER A C 1
ATOM 769 O O . SER A 1 98 ? 3.631 2.442 -5.025 1.00 91.00 98 SER A O 1
ATOM 771 N N . ARG A 1 99 ? 1.803 1.346 -4.298 1.00 90.69 99 ARG A N 1
ATOM 772 C CA . ARG A 1 99 ? 0.853 2.008 -5.210 1.00 90.69 99 ARG A CA 1
ATOM 773 C C . ARG A 1 99 ? 0.793 3.519 -4.990 1.00 90.69 99 ARG A C 1
ATOM 775 O O . ARG A 1 99 ? 0.848 4.260 -5.966 1.00 90.69 99 ARG A O 1
ATOM 782 N N . LEU A 1 100 ? 0.739 3.981 -3.737 1.00 90.62 100 LEU A N 1
ATOM 783 C CA . LEU A 1 100 ? 0.777 5.417 -3.425 1.00 90.62 100 LEU A CA 1
ATOM 784 C C . LEU A 1 100 ? 2.072 6.079 -3.910 1.00 90.62 100 LEU A C 1
ATOM 786 O O . LEU A 1 100 ? 2.030 7.165 -4.483 1.00 90.62 100 LEU A O 1
ATOM 790 N N . SER A 1 101 ? 3.207 5.399 -3.742 1.00 88.69 101 SER A N 1
ATOM 791 C CA . SER A 1 101 ? 4.504 5.888 -4.215 1.00 88.69 101 SER A CA 1
ATOM 792 C C . SER A 1 101 ? 4.532 6.013 -5.739 1.00 88.69 101 SER A C 1
ATOM 794 O O . SER A 1 101 ? 5.010 7.014 -6.260 1.00 88.69 101 SER A O 1
ATOM 796 N N . VAL A 1 102 ? 4.018 5.011 -6.464 1.00 89.31 102 VAL A N 1
ATOM 797 C CA . VAL A 1 102 ? 3.907 5.053 -7.933 1.00 89.31 102 VAL A CA 1
ATOM 798 C C . VAL A 1 102 ? 3.007 6.203 -8.366 1.00 89.31 102 VAL A C 1
ATOM 800 O O . VAL A 1 102 ? 3.438 7.015 -9.177 1.00 89.31 102 VAL A O 1
ATOM 803 N N . LYS A 1 103 ? 1.806 6.311 -7.784 1.00 87.88 103 LYS A N 1
ATOM 804 C CA . LYS A 1 103 ? 0.851 7.381 -8.091 1.00 87.88 103 LYS A CA 1
ATOM 805 C C . LYS A 1 103 ? 1.495 8.760 -7.950 1.00 87.88 103 LYS A C 1
ATOM 807 O O . LYS A 1 103 ? 1.436 9.556 -8.876 1.00 87.88 103 LYS A O 1
ATOM 812 N N . LYS A 1 104 ? 2.212 8.996 -6.850 1.00 84.62 104 LYS A N 1
ATOM 813 C CA . LYS A 1 104 ? 2.917 10.261 -6.619 1.00 84.62 104 LYS A CA 1
ATOM 814 C C . LYS A 1 104 ? 4.023 10.522 -7.645 1.00 84.62 104 LYS A C 1
ATOM 816 O O . LYS A 1 104 ? 4.170 11.648 -8.105 1.00 84.62 104 LYS A O 1
ATOM 821 N N . ARG A 1 105 ? 4.805 9.505 -8.032 1.00 84.00 105 ARG A N 1
ATOM 822 C CA . ARG A 1 105 ? 5.808 9.674 -9.102 1.00 84.00 105 ARG A CA 1
ATOM 823 C C . ARG A 1 105 ? 5.151 10.053 -10.426 1.00 84.00 105 ARG A C 1
ATOM 825 O O . ARG A 1 105 ? 5.664 10.936 -11.100 1.00 84.00 105 ARG A O 1
ATOM 832 N N . LEU A 1 106 ? 4.026 9.419 -10.759 1.00 81.81 106 LEU A N 1
ATOM 833 C CA . LEU A 1 106 ? 3.266 9.722 -11.971 1.00 81.81 106 LEU A CA 1
ATOM 834 C C . LEU A 1 106 ? 2.685 11.139 -11.943 1.00 81.81 106 LEU A C 1
ATOM 836 O O . LEU A 1 106 ? 2.775 11.846 -12.940 1.00 81.81 106 LEU A O 1
ATOM 840 N N . GLU A 1 107 ? 2.159 11.588 -10.802 1.00 76.31 107 GLU A N 1
ATOM 841 C CA . GLU A 1 107 ? 1.697 12.969 -10.603 1.00 76.31 107 GLU A CA 1
ATOM 842 C C . GLU A 1 107 ? 2.838 13.983 -10.790 1.00 76.31 107 GLU A C 1
ATOM 844 O O . GLU A 1 107 ? 2.653 15.005 -11.446 1.00 76.31 107 GLU A O 1
ATOM 849 N N . VAL A 1 108 ? 4.041 13.687 -10.281 1.00 69.25 108 VAL A N 1
ATOM 850 C CA . VAL A 1 108 ? 5.231 14.536 -10.474 1.00 69.25 108 VAL A CA 1
ATOM 851 C C . VAL A 1 108 ? 5.658 14.578 -11.944 1.00 69.25 108 VAL A C 1
ATOM 853 O O . VAL A 1 108 ? 5.971 15.653 -12.452 1.00 69.25 108 VAL A O 1
ATOM 856 N N . THR A 1 109 ? 5.636 13.447 -12.655 1.00 60.03 109 THR A N 1
ATOM 857 C CA . THR A 1 109 ? 5.945 13.419 -14.095 1.00 60.03 109 THR A CA 1
ATOM 858 C C . THR A 1 109 ? 4.852 14.084 -14.938 1.00 60.03 109 THR A C 1
ATOM 860 O O . THR A 1 109 ? 5.159 14.753 -15.920 1.00 60.03 109 THR A O 1
ATOM 863 N N . ALA A 1 110 ? 3.584 13.978 -14.529 1.00 55.78 110 ALA A N 1
ATOM 864 C CA . ALA A 1 110 ? 2.448 14.624 -15.183 1.00 55.78 110 ALA A CA 1
ATOM 865 C C . ALA A 1 110 ? 2.394 16.137 -14.911 1.00 55.78 110 ALA A C 1
ATOM 867 O O . ALA A 1 110 ? 1.896 16.887 -15.744 1.00 55.78 110 ALA A O 1
ATOM 868 N N . ALA A 1 111 ? 2.958 16.628 -13.804 1.00 52.03 111 ALA A N 1
ATOM 869 C CA . ALA A 1 111 ? 3.112 18.063 -13.559 1.00 52.03 111 ALA A CA 1
ATOM 870 C C . ALA A 1 111 ? 4.064 18.752 -14.563 1.00 52.03 111 ALA A C 1
ATOM 872 O O . ALA A 1 111 ? 3.971 19.967 -14.742 1.00 52.03 111 ALA A O 1
ATOM 873 N N . GLY A 1 112 ? 4.918 17.993 -15.265 1.00 48.94 112 GLY A N 1
ATOM 874 C CA . GLY A 1 112 ? 5.656 18.468 -16.444 1.00 48.94 112 GLY A CA 1
ATOM 875 C C . GLY A 1 112 ? 4.777 18.651 -17.690 1.00 48.94 112 GLY A C 1
ATOM 876 O O . GLY A 1 112 ? 5.069 19.500 -18.529 1.00 48.94 112 GLY A O 1
ATOM 877 N N . ASN A 1 113 ? 3.647 17.940 -17.768 1.00 49.94 113 ASN A N 1
ATOM 878 C CA . ASN A 1 113 ? 2.705 17.945 -18.889 1.00 49.94 113 ASN A CA 1
ATOM 879 C C . ASN A 1 113 ? 1.320 18.385 -18.379 1.00 49.94 113 ASN A C 1
ATOM 881 O O . ASN A 1 113 ? 0.385 17.601 -18.219 1.00 49.94 113 ASN A O 1
ATOM 885 N N . ARG A 1 114 ? 1.226 19.674 -18.046 1.00 49.91 114 ARG A N 1
ATOM 886 C CA . ARG A 1 114 ? 0.071 20.331 -17.420 1.00 49.91 114 ARG A CA 1
ATOM 887 C C . ARG A 1 114 ? -1.244 20.083 -18.186 1.00 49.91 114 ARG A C 1
ATOM 889 O O . ARG A 1 114 ? -1.323 20.352 -19.377 1.00 49.91 114 ARG A O 1
ATOM 896 N N . ALA A 1 115 ? -2.288 19.733 -17.427 1.00 43.56 115 ALA A N 1
ATOM 897 C CA . ALA A 1 115 ? -3.719 19.819 -17.760 1.00 43.56 115 ALA A CA 1
ATOM 898 C C . ALA A 1 115 ? -4.360 18.679 -18.579 1.00 43.56 115 ALA A C 1
ATOM 900 O O . ALA A 1 115 ? -4.752 18.919 -19.709 1.00 43.56 115 ALA A O 1
ATOM 901 N N . LYS A 1 116 ? -4.593 17.499 -17.972 1.00 41.91 116 LYS A N 1
ATOM 902 C CA . LYS A 1 116 ? -5.802 16.646 -18.168 1.00 41.91 116 LYS A CA 1
ATOM 903 C C . LYS A 1 116 ? -5.876 15.503 -17.130 1.00 41.91 116 LYS A C 1
ATOM 905 O O . LYS A 1 116 ? -5.705 14.345 -17.479 1.00 41.91 116 LYS A O 1
ATOM 910 N N . ALA A 1 117 ? -6.112 15.798 -15.850 1.00 42.00 117 ALA A N 1
ATOM 911 C CA . ALA A 1 117 ? -6.467 14.750 -14.870 1.00 42.00 117 ALA A CA 1
ATOM 912 C C . ALA A 1 117 ? -7.264 15.293 -13.667 1.00 42.00 117 ALA A C 1
ATOM 914 O O . ALA A 1 117 ? -7.165 14.775 -12.558 1.00 42.00 117 ALA A O 1
ATOM 915 N N . SER A 1 118 ? -8.015 16.382 -13.863 1.00 48.22 118 SER A N 1
ATOM 916 C CA . SER A 1 118 ? -9.004 16.811 -12.872 1.00 48.22 118 SER A CA 1
ATOM 917 C C . SER A 1 118 ? -10.233 15.923 -13.040 1.00 48.22 118 SER A C 1
ATOM 919 O O . SER A 1 118 ? -10.744 15.833 -14.150 1.00 48.22 118 SER A O 1
ATOM 921 N N . GLU A 1 119 ? -10.660 15.311 -11.935 1.00 42.12 119 GLU A N 1
ATOM 922 C CA . GLU A 1 119 ? -11.699 14.279 -11.782 1.00 42.12 119 GLU A CA 1
ATOM 923 C C . GLU A 1 119 ? -11.290 12.846 -12.152 1.00 42.12 119 GLU A C 1
ATOM 925 O O . GLU A 1 119 ? -11.516 12.363 -13.256 1.00 42.12 119 GLU A O 1
ATOM 930 N N . ILE A 1 120 ? -10.805 12.105 -11.149 1.00 43.88 120 ILE A N 1
ATOM 931 C CA . ILE A 1 120 ? -11.235 10.714 -10.995 1.00 43.88 120 ILE A CA 1
ATOM 932 C C . ILE A 1 120 ? -11.907 10.600 -9.625 1.00 43.88 120 ILE A C 1
ATOM 934 O O . ILE A 1 120 ? -11.285 10.674 -8.564 1.00 43.88 120 ILE A O 1
ATOM 938 N N . SER A 1 121 ? -13.233 10.558 -9.678 1.00 36.31 121 SER A N 1
ATOM 939 C CA . SER A 1 121 ? -14.126 10.200 -8.585 1.00 36.31 121 SER A CA 1
ATOM 940 C C . SER A 1 121 ? -13.788 8.813 -8.033 1.00 36.31 121 SER A C 1
ATOM 942 O O . SER A 1 121 ? -13.262 7.963 -8.744 1.00 36.31 121 SER A O 1
ATOM 944 N N . GLU A 1 122 ? -14.156 8.564 -6.777 1.00 46.88 122 GLU A N 1
ATOM 945 C CA . GLU A 1 122 ? -13.960 7.324 -6.005 1.00 46.88 122 GLU A CA 1
ATOM 946 C C . GLU A 1 122 ? -14.717 6.080 -6.537 1.00 46.88 122 GLU A C 1
ATOM 948 O O . GLU A 1 122 ? -14.985 5.138 -5.790 1.00 46.88 122 GLU A O 1
ATOM 953 N N . VAL A 1 123 ? -15.056 6.032 -7.823 1.00 42.41 123 VAL A N 1
ATOM 954 C CA . VAL A 1 123 ? -15.706 4.891 -8.466 1.00 42.41 123 VAL A CA 1
ATOM 955 C C . VAL A 1 123 ? -14.824 4.361 -9.585 1.00 42.41 123 VAL A C 1
ATOM 957 O O . VAL A 1 123 ? -14.414 5.092 -10.472 1.00 42.41 123 VAL A O 1
ATOM 960 N N . ASP A 1 124 ? -14.559 3.064 -9.491 1.00 45.19 124 ASP A N 1
ATOM 961 C CA . ASP A 1 124 ? -14.132 2.207 -10.589 1.00 45.19 124 ASP A CA 1
ATOM 962 C C . ASP A 1 124 ? -12.837 2.594 -11.325 1.00 45.19 124 ASP A C 1
ATOM 964 O O . ASP A 1 124 ? -12.816 3.294 -12.328 1.00 45.19 124 ASP A O 1
ATOM 968 N N . MET A 1 125 ? -11.726 2.032 -10.851 1.00 42.69 125 MET A N 1
ATOM 969 C CA . MET A 1 125 ? -10.635 1.666 -11.751 1.00 42.69 125 MET A CA 1
ATOM 970 C C . MET A 1 125 ? -10.292 0.200 -11.476 1.00 42.69 125 MET A C 1
ATOM 972 O O . MET A 1 125 ? -9.279 -0.153 -10.857 1.00 42.69 125 MET A O 1
ATOM 976 N N . GLU A 1 126 ? -11.232 -0.675 -11.844 1.00 46.84 126 GLU A N 1
ATOM 977 C CA . GLU A 1 126 ? -10.839 -1.942 -12.456 1.00 46.84 126 GLU A CA 1
ATOM 978 C C . GLU A 1 126 ? -9.959 -1.667 -13.693 1.00 46.84 126 GLU A C 1
ATOM 980 O O . GLU A 1 126 ? -10.017 -0.591 -14.274 1.00 46.84 126 GLU A O 1
ATOM 985 N N . SER A 1 127 ? -9.057 -2.611 -13.981 1.00 46.38 127 SER A N 1
ATOM 986 C CA . SER A 1 127 ? -8.047 -2.578 -15.052 1.00 46.38 127 SER A CA 1
ATOM 987 C C . SER A 1 127 ? -7.198 -1.299 -15.154 1.00 46.38 127 SER A C 1
ATOM 989 O O . SER A 1 127 ? -7.319 -0.512 -16.082 1.00 46.38 127 SER A O 1
ATOM 991 N N . VAL A 1 128 ? -6.194 -1.157 -14.278 1.00 46.19 128 VAL A N 1
ATOM 992 C CA . VAL A 1 128 ? -4.897 -0.757 -14.851 1.00 46.19 128 VAL A CA 1
ATOM 993 C C . VAL A 1 128 ? -4.396 -2.023 -15.520 1.00 46.19 128 VAL A C 1
ATOM 995 O O . VAL A 1 128 ? -3.902 -2.925 -14.830 1.00 46.19 128 VAL A O 1
ATOM 998 N N . ASP A 1 129 ? -4.672 -2.138 -16.815 1.00 44.41 129 ASP A N 1
ATOM 999 C CA . ASP A 1 129 ? -4.167 -3.209 -17.652 1.00 44.41 129 ASP A CA 1
ATOM 1000 C C . ASP A 1 129 ? -2.669 -3.336 -17.391 1.00 44.41 129 ASP A C 1
ATOM 1002 O O . ASP A 1 129 ? -1.872 -2.423 -17.608 1.00 44.41 129 ASP A O 1
ATOM 1006 N N . LYS A 1 130 ? -2.281 -4.496 -16.858 1.00 49.97 130 LYS A N 1
ATOM 1007 C CA . LYS A 1 130 ? -0.873 -4.894 -16.754 1.00 49.97 130 LYS A CA 1
ATOM 1008 C C . LYS A 1 130 ? -0.183 -4.886 -18.124 1.00 49.97 130 LYS A C 1
ATOM 1010 O O . LYS A 1 130 ? 1.042 -4.926 -18.165 1.00 49.97 130 LYS A O 1
ATOM 1015 N N . ASP A 1 131 ? -0.967 -4.828 -19.195 1.00 48.91 131 ASP A N 1
ATOM 1016 C CA . ASP A 1 131 ? -0.548 -4.966 -20.579 1.00 48.91 131 ASP A CA 1
ATOM 1017 C C . ASP A 1 131 ? 0.124 -3.691 -21.120 1.00 48.91 131 ASP A C 1
ATOM 1019 O O . ASP A 1 131 ? 1.013 -3.791 -21.962 1.00 48.91 131 ASP A O 1
ATOM 1023 N N . GLU A 1 132 ? -0.182 -2.499 -20.588 1.00 48.78 132 GLU A N 1
ATOM 1024 C CA . GLU A 1 132 ? 0.408 -1.249 -21.106 1.00 48.78 132 GLU A CA 1
ATOM 1025 C C . GLU A 1 132 ? 1.861 -1.032 -20.635 1.00 48.78 132 GLU A C 1
ATOM 1027 O O . GLU A 1 132 ? 2.692 -0.515 -21.373 1.00 48.78 132 GLU A O 1
ATOM 1032 N N . ILE A 1 133 ? 2.223 -1.529 -19.445 1.00 49.50 133 ILE A N 1
ATOM 1033 C CA . ILE A 1 133 ? 3.624 -1.548 -18.970 1.00 49.50 133 ILE A CA 1
ATOM 1034 C C . ILE A 1 133 ? 4.388 -2.760 -19.556 1.00 49.50 133 ILE A C 1
ATOM 1036 O O . ILE A 1 133 ? 5.619 -2.783 -19.552 1.00 49.50 133 ILE A O 1
ATOM 1040 N N . SER A 1 134 ? 3.674 -3.760 -20.090 1.00 53.09 134 SER A N 1
ATOM 1041 C CA . SER A 1 134 ? 4.262 -4.945 -20.739 1.00 53.09 134 SER A CA 1
ATOM 1042 C C . SER A 1 134 ? 4.839 -4.615 -22.118 1.00 53.09 134 SER A C 1
ATOM 1044 O O . SER A 1 134 ? 5.943 -5.053 -22.442 1.00 53.09 134 SER A O 1
ATOM 1046 N N . ALA A 1 135 ? 4.148 -3.779 -22.901 1.00 55.06 135 ALA A N 1
ATOM 1047 C CA . ALA A 1 135 ? 4.504 -3.511 -24.297 1.00 55.06 135 ALA A CA 1
ATOM 1048 C C . ALA A 1 135 ? 5.906 -2.888 -24.481 1.00 55.06 135 ALA A C 1
ATOM 1050 O O . ALA A 1 135 ? 6.652 -3.278 -25.382 1.00 55.06 135 ALA A O 1
ATOM 1051 N N . GLU A 1 136 ? 6.309 -1.949 -23.617 1.00 58.81 136 GLU A N 1
ATOM 1052 C CA . GLU A 1 136 ? 7.625 -1.298 -23.729 1.00 58.81 136 GLU A CA 1
ATOM 1053 C C . GLU A 1 136 ? 8.776 -2.219 -23.291 1.00 58.81 136 GLU A C 1
ATOM 1055 O O . GLU A 1 136 ? 9.841 -2.242 -23.919 1.00 58.81 136 GLU A O 1
ATOM 1060 N N . ALA A 1 137 ? 8.560 -3.026 -22.247 1.00 63.16 137 ALA A N 1
ATOM 1061 C CA . ALA A 1 137 ? 9.549 -3.990 -21.767 1.00 63.16 137 ALA A CA 1
ATOM 1062 C C . ALA A 1 137 ? 9.753 -5.148 -22.763 1.00 63.16 137 ALA A C 1
ATOM 1064 O O . ALA A 1 137 ? 10.887 -5.589 -22.974 1.00 63.16 137 ALA A O 1
ATOM 1065 N N . GLU A 1 138 ? 8.679 -5.600 -23.417 1.00 68.62 138 GLU A N 1
ATOM 1066 C CA . GLU A 1 138 ? 8.723 -6.605 -24.487 1.00 68.62 138 GLU A CA 1
ATOM 1067 C C . GLU A 1 138 ? 9.475 -6.099 -25.724 1.00 68.62 138 GLU A C 1
ATOM 1069 O O . GLU A 1 138 ? 10.281 -6.839 -26.292 1.00 68.62 138 GLU A O 1
ATOM 1074 N N . SER A 1 139 ? 9.292 -4.829 -26.103 1.00 75.44 139 SER A N 1
ATOM 1075 C CA . SER A 1 139 ? 10.002 -4.216 -27.234 1.00 75.44 139 SER A CA 1
ATOM 1076 C C . SER A 1 139 ? 11.521 -4.206 -27.024 1.00 75.44 139 SER A C 1
ATOM 1078 O O . SER A 1 139 ? 12.282 -4.637 -27.898 1.00 75.44 139 SER A O 1
ATOM 1080 N N . HIS A 1 140 ? 11.981 -3.805 -25.833 1.00 79.81 140 HIS A N 1
ATOM 1081 C CA . HIS A 1 140 ? 13.411 -3.803 -25.516 1.00 79.81 140 HIS A CA 1
ATOM 1082 C C . HIS A 1 140 ? 13.993 -5.225 -25.470 1.00 79.81 140 HIS A C 1
ATOM 1084 O O . HIS A 1 140 ? 15.075 -5.469 -26.009 1.00 79.81 140 HIS A O 1
ATOM 1090 N N . LEU A 1 141 ? 13.275 -6.183 -24.869 1.00 84.81 141 LEU A N 1
ATOM 1091 C CA . LEU A 1 141 ? 13.709 -7.582 -24.828 1.00 84.81 141 LEU A CA 1
ATOM 1092 C C . LEU A 1 141 ? 13.798 -8.178 -26.239 1.00 84.81 141 LEU A C 1
ATOM 1094 O O . LEU A 1 141 ? 14.800 -8.806 -26.577 1.00 84.81 141 LEU A O 1
ATOM 1098 N N . SER A 1 142 ? 12.798 -7.917 -27.082 1.00 87.19 142 SER A N 1
ATOM 1099 C CA . SER A 1 142 ? 12.778 -8.356 -28.478 1.00 87.19 142 SER A CA 1
ATOM 1100 C C . SER A 1 142 ? 13.950 -7.777 -29.275 1.00 87.19 142 SER A C 1
ATOM 1102 O O . SER A 1 142 ? 14.600 -8.505 -30.028 1.00 87.19 142 SER A O 1
ATOM 1104 N N . ALA A 1 143 ? 14.278 -6.495 -29.084 1.00 89.62 143 ALA A N 1
ATOM 1105 C CA . ALA A 1 143 ? 15.418 -5.859 -29.746 1.00 89.62 143 ALA A CA 1
ATOM 1106 C C . ALA A 1 143 ? 16.755 -6.511 -29.350 1.00 89.62 143 ALA A C 1
ATOM 1108 O O . ALA A 1 143 ? 17.588 -6.802 -30.213 1.00 89.62 143 ALA A O 1
ATOM 1109 N N . VAL A 1 144 ? 16.945 -6.802 -28.059 1.00 91.88 144 VAL A N 1
ATOM 1110 C CA . VAL A 1 144 ? 18.143 -7.497 -27.564 1.00 91.88 144 VAL A CA 1
ATOM 1111 C C . VAL A 1 144 ? 18.209 -8.927 -28.104 1.00 91.88 144 VAL A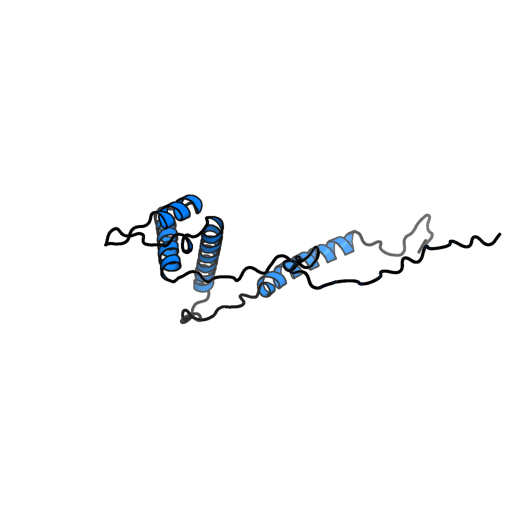 C 1
ATOM 1113 O O . VAL A 1 144 ? 19.252 -9.331 -28.615 1.00 91.88 144 VAL A O 1
ATOM 1116 N N . CYS A 1 145 ? 17.105 -9.679 -28.066 1.00 92.50 145 CYS A N 1
ATOM 1117 C CA . CYS A 1 145 ? 17.043 -11.034 -28.616 1.00 92.50 145 CYS A CA 1
ATOM 1118 C C . CYS A 1 145 ? 17.371 -11.061 -30.115 1.00 92.50 145 CYS A C 1
ATOM 1120 O O . CYS A 1 145 ? 18.140 -11.914 -30.553 1.00 92.50 145 CYS A O 1
ATOM 1122 N N . ALA A 1 146 ? 16.853 -10.108 -30.894 1.00 91.19 146 ALA A N 1
ATOM 1123 C CA . ALA A 1 146 ? 17.155 -10.001 -32.320 1.00 91.19 146 ALA A CA 1
ATOM 1124 C C . ALA A 1 146 ? 18.641 -9.709 -32.587 1.00 91.19 146 ALA A C 1
ATOM 1126 O O . ALA A 1 146 ? 19.197 -10.219 -33.560 1.00 91.19 146 ALA A O 1
ATOM 1127 N N . ASN A 1 147 ? 19.290 -8.915 -31.729 1.00 91.69 147 ASN A N 1
ATOM 1128 C CA . ASN A 1 147 ? 20.727 -8.656 -31.820 1.00 91.69 147 ASN A CA 1
ATOM 1129 C C . ASN A 1 147 ? 21.544 -9.913 -31.524 1.00 91.69 147 ASN A C 1
ATOM 1131 O O . ASN A 1 147 ? 22.351 -10.318 -32.352 1.00 91.69 147 ASN A O 1
ATOM 1135 N N . VAL A 1 148 ? 21.259 -10.586 -30.408 1.00 94.19 148 VAL A N 1
ATOM 1136 C CA . VAL A 1 148 ? 21.959 -11.823 -30.029 1.00 94.19 148 VAL A CA 1
ATOM 1137 C C . VAL A 1 148 ? 21.793 -12.903 -31.100 1.00 94.19 148 VAL A C 1
ATOM 1139 O O . VAL A 1 148 ? 22.759 -13.566 -31.465 1.00 94.19 148 VAL A O 1
ATOM 1142 N N . MET A 1 149 ? 20.587 -13.061 -31.652 1.00 91.50 149 MET A N 1
ATOM 1143 C CA . MET A 1 149 ? 20.343 -14.030 -32.722 1.00 91.50 149 MET A CA 1
ATOM 1144 C C . MET A 1 149 ? 21.107 -13.689 -34.000 1.00 91.50 149 MET A C 1
ATOM 1146 O O . MET A 1 149 ? 21.572 -14.604 -34.666 1.00 91.50 149 MET A O 1
ATOM 1150 N N . ARG A 1 150 ? 21.278 -12.406 -34.339 1.00 87.19 150 ARG A N 1
ATOM 1151 C CA . ARG A 1 150 ? 22.115 -11.996 -35.478 1.00 87.19 150 ARG A CA 1
ATOM 1152 C C . ARG A 1 150 ? 23.591 -12.313 -35.259 1.00 87.19 150 ARG A C 1
ATOM 1154 O O . ARG A 1 150 ? 24.240 -12.763 -36.197 1.00 87.19 150 ARG A O 1
ATOM 1161 N N . ASP A 1 151 ? 24.086 -12.108 -34.045 1.00 86.62 151 ASP A N 1
ATOM 1162 C CA . ASP A 1 151 ? 25.503 -12.300 -33.722 1.00 86.62 151 ASP A CA 1
ATOM 1163 C C . ASP A 1 151 ? 25.887 -13.785 -33.648 1.00 86.62 151 ASP A C 1
ATOM 1165 O O . ASP A 1 151 ? 27.011 -14.156 -33.979 1.00 86.62 151 ASP A O 1
ATOM 1169 N N . VAL A 1 152 ? 24.953 -14.643 -33.223 1.00 89.56 152 VAL A N 1
ATOM 1170 C CA . VAL A 1 152 ? 25.187 -16.087 -33.049 1.00 89.56 152 VAL A CA 1
ATOM 1171 C C . VAL A 1 152 ? 24.696 -16.908 -34.252 1.00 89.56 152 VAL A C 1
ATOM 1173 O O . VAL A 1 152 ? 25.057 -18.078 -34.391 1.00 89.56 152 VAL A O 1
ATOM 1176 N N . ALA A 1 153 ? 23.888 -16.328 -35.147 1.00 86.88 153 ALA A N 1
ATOM 1177 C CA . ALA A 1 153 ? 23.409 -17.028 -36.333 1.00 86.88 153 ALA A CA 1
ATOM 1178 C C . ALA A 1 153 ? 24.562 -17.393 -37.274 1.00 86.88 153 ALA A C 1
ATOM 1180 O O . ALA A 1 153 ? 25.395 -16.568 -37.648 1.00 86.88 153 ALA A O 1
ATOM 1181 N N . ILE A 1 154 ? 24.555 -18.647 -37.715 1.00 84.25 154 ILE A N 1
ATOM 1182 C CA . ILE A 1 154 ? 25.512 -19.150 -38.690 1.00 84.25 154 ILE A CA 1
ATOM 1183 C C . ILE A 1 154 ? 25.208 -18.514 -40.055 1.00 84.25 154 ILE A C 1
ATOM 1185 O O . ILE A 1 154 ? 24.165 -18.779 -40.661 1.00 84.25 154 ILE A O 1
ATOM 1189 N N . GLN A 1 155 ? 26.118 -17.671 -40.546 1.00 80.00 155 GLN A N 1
ATOM 1190 C CA . GLN A 1 155 ? 26.010 -17.068 -41.875 1.00 80.00 155 GLN A CA 1
ATOM 1191 C C . GLN A 1 155 ? 26.472 -18.059 -42.944 1.00 80.00 155 GLN A C 1
ATOM 1193 O O . GLN A 1 155 ? 27.508 -18.704 -42.809 1.00 80.00 155 GLN A O 1
ATOM 1198 N N . HIS A 1 156 ? 25.672 -18.190 -43.999 1.00 81.00 156 HIS A N 1
ATOM 1199 C CA . HIS A 1 156 ? 25.979 -19.045 -45.140 1.00 81.00 156 HIS A CA 1
ATOM 1200 C C . HIS A 1 156 ? 26.724 -18.242 -46.215 1.00 81.00 156 HIS A C 1
ATOM 1202 O O . HIS A 1 156 ? 26.447 -17.049 -46.373 1.00 81.00 156 HIS A O 1
ATOM 1208 N N . PRO A 1 157 ? 27.600 -18.883 -47.004 1.00 87.56 157 PRO A N 1
ATOM 1209 C CA . PRO A 1 157 ? 27.969 -20.301 -46.945 1.00 87.56 157 PRO A CA 1
ATOM 1210 C C . PRO A 1 157 ? 28.936 -20.618 -45.796 1.00 87.56 157 PRO A C 1
ATOM 1212 O O . PRO A 1 157 ? 29.876 -19.869 -45.535 1.00 87.56 157 PRO A O 1
ATOM 1215 N N . ILE A 1 158 ? 28.729 -21.757 -45.132 1.00 84.56 158 ILE A N 1
ATOM 1216 C CA . ILE A 1 158 ? 29.697 -22.293 -44.173 1.00 84.56 158 ILE A CA 1
ATOM 1217 C C . ILE A 1 158 ? 30.800 -22.943 -45.005 1.00 84.56 158 ILE A C 1
ATOM 1219 O O . ILE A 1 158 ? 30.562 -23.944 -45.680 1.00 84.56 158 ILE A O 1
ATOM 1223 N N . VAL A 1 159 ? 31.997 -22.358 -44.996 1.00 85.69 159 VAL A N 1
ATOM 1224 C CA . VAL A 1 159 ? 33.128 -22.857 -45.788 1.00 85.69 159 VAL A CA 1
ATOM 1225 C C . VAL A 1 159 ? 34.077 -23.651 -44.898 1.00 85.69 159 VAL A C 1
ATOM 1227 O O . VAL A 1 159 ? 34.507 -23.177 -43.846 1.00 85.69 159 VAL A O 1
ATOM 1230 N N . SER A 1 160 ? 34.429 -24.857 -45.336 1.00 82.12 160 SER A N 1
ATOM 1231 C CA . SER A 1 160 ? 35.485 -25.677 -44.743 1.00 82.12 160 SER A CA 1
ATOM 1232 C C . SER A 1 160 ? 36.370 -26.212 -45.863 1.00 82.12 160 SER A C 1
ATOM 1234 O O . SER A 1 160 ? 35.852 -26.784 -46.814 1.00 82.12 160 SER A O 1
ATOM 1236 N N . PHE A 1 161 ? 37.689 -26.009 -45.779 1.00 81.69 161 PHE A N 1
ATOM 1237 C CA . PHE A 1 161 ? 38.645 -26.444 -46.814 1.00 81.69 161 PHE A CA 1
ATOM 1238 C C . PHE A 1 161 ? 38.231 -26.031 -48.243 1.00 81.69 161 PHE A C 1
ATOM 1240 O O . PHE A 1 161 ? 38.190 -26.863 -49.144 1.00 81.69 161 PHE A O 1
ATOM 1247 N N . ASP A 1 162 ? 37.860 -24.758 -48.424 1.00 82.81 162 ASP A N 1
ATOM 1248 C CA . ASP A 1 162 ? 37.396 -24.173 -49.697 1.00 82.81 162 ASP A CA 1
ATOM 1249 C C . ASP A 1 162 ? 36.141 -24.827 -50.310 1.00 82.81 162 ASP A C 1
ATOM 1251 O O . ASP A 1 162 ? 35.779 -24.561 -51.458 1.00 82.81 162 ASP A O 1
ATOM 1255 N N . LEU A 1 163 ? 35.428 -25.645 -49.533 1.00 81.56 163 LEU A N 1
ATOM 1256 C CA . LEU A 1 163 ? 34.167 -26.272 -49.909 1.00 81.56 163 LEU A CA 1
ATOM 1257 C C . LEU A 1 163 ? 33.029 -25.633 -49.112 1.00 81.56 163 LEU A C 1
ATOM 1259 O O . LEU A 1 163 ? 33.096 -25.515 -47.887 1.00 81.56 163 LEU A O 1
ATOM 1263 N N . ASN A 1 164 ? 31.966 -25.233 -49.810 1.00 82.94 164 ASN A N 1
ATOM 1264 C CA . ASN A 1 164 ? 30.702 -24.897 -49.166 1.00 82.94 164 ASN A CA 1
ATOM 1265 C C . ASN A 1 164 ? 30.066 -26.197 -48.649 1.00 82.94 164 ASN A C 1
ATOM 1267 O O . ASN A 1 164 ? 29.759 -27.077 -49.452 1.00 82.94 164 ASN A O 1
ATOM 1271 N N . ILE A 1 165 ? 29.911 -26.323 -47.329 1.00 82.25 165 ILE A N 1
ATOM 1272 C CA . ILE A 1 165 ? 29.352 -27.523 -46.679 1.00 82.25 165 ILE A CA 1
ATOM 1273 C C . ILE A 1 165 ? 27.860 -27.386 -46.334 1.00 82.25 165 ILE A C 1
ATOM 1275 O O . ILE A 1 165 ? 27.310 -28.253 -45.653 1.00 82.25 165 ILE A O 1
ATOM 1279 N N . CYS A 1 166 ? 27.225 -26.301 -46.781 1.00 75.62 166 CYS A N 1
ATOM 1280 C CA . CYS A 1 166 ? 25.780 -26.088 -46.719 1.00 75.62 166 CYS A CA 1
ATOM 1281 C C . CYS A 1 166 ? 25.045 -26.724 -47.898 1.00 75.62 166 CYS A C 1
ATOM 1283 O O . CYS A 1 166 ? 25.542 -26.583 -49.040 1.00 75.62 166 CYS A O 1
#

Secondary structure (DSSP, 8-state):
--------------------PPPPP-SS--------PPPPHHHHHHHHHHHHHHHHHTSPPPHHHHHHHHHH-B-TTSSBSS-GGGPPPHHHHHHHHHHHHHHHHHHHHHTTS-SS-----SS------H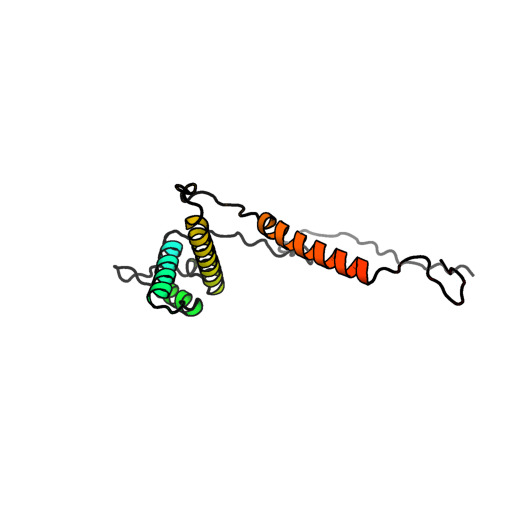HHHHHHHHHHHHHHHHHHHHHHS-PSS-EETTEE--

Sequence (166 aa):
MEGRSRIPSVQVAAQSKGDGLPPLPMGWAPKTIKKKVRFTRKQTEFLTDQFQKGEYSGRKSDPQEVSKTTSLARDQAGGRRFQPDEVLTSQQISGFFSRLSVKKRLEVTAAGNRAKASEISEVDMESVDKDEISAEAESHLSAVCANVMRDVAIQHPIVSFDLNIC

Organism: NCBI:txid46732

Radius of gyration: 30.55 Å; chains: 1; bounding box: 64×86×73 Å

=== Feature glossary ===
Legend for the data blocks above and below:

— What the protein is —

The amino-acid sequence is the protein's primary structure: the linear order of residues from the N-terminus to the C-terminus, written in one-letter code. Everything else here — the 3D coordinates, the secondary structure, the domain annotations — is ultimately a consequence of this string.

Database cross-references. InterPro integrates a dozen domain/family signature databases into unified entries with residue-range hits. GO terms attach function/process/location labels with evidence codes. CATH codes position the fold in a four-level structural taxonomy. Organism is the NCBI-taxonomy species name.

— Where its atoms are —

The mmCIF block holds the 3D Cartesian coordinates of each backbone atom (N, Cα, C, O) in ångströms. mmCIF is the PDB's canonical archive format — a tagged-loop text representation of the atomic model.

The six renders are orthographic views along the three Cartesian axes in both directions. Representation (cartoon, sticks, or surface) and color scheme (sequence-rainbow or by-chain) vary across proteins so the training set covers all the common visualization conventions.

— Local backbone conformation —

Secondary structure is the local, repeating backbone conformation. DSSP classifies it into eight states by reading the hydrogen-bond network: three helix types (H, G, I), two β types (E, B), two non-regular types (T, S), and unstructured coil (-).

SS3 is a coarse helix/strand/coil call (letters a/b/c) made by the P-SEA algorithm from inter-Cα distances and dihedrals. It is less detailed than DSSP but needs only Cα positions.

Backbone dihedral angles. Every residue except chain termini has a φ (preceding-C → N → Cα → C) and a ψ (N → Cα → C → next-N). They are reported in degrees following the IUPAC sign convention. Secondary structure is essentially a statement about which (φ, ψ) basin each residue occupies.

— Global shape and packing —

The geometric summary reports three shape descriptors. Rg (radius of gyration) measures how spread out the Cα atoms are about their centre of mass; compact globular proteins have small Rg, elongated or unfolded ones large. Cα contacts (<8 Å, |i−j|>4) count long-range residue pairs in spatial proximity — high for tightly packed folds, near zero for rods or random coil. The bounding-box extents give the protein's footprint along x, y, z in Å.

Solvent accessibility: the surface area of each residue that a 1.4 Å water probe can touch, in Å². When only backbone atoms are present the absolute values are lower than full-atom SASA (side chains contribute most of the area) and are flagged as backbone-only.

Plot images: a contact map (which residues are close in 3D, as an N×N binary image), a Ramachandran scatter (backbone torsion angles, revealing secondary-structure composition at a glance), and — for AlphaFold structures — a PAE heatmap (pairwise prediction confidence).

— Structural neighborhood —

Foldseek's 3Di representation compresses backbone geometry into a per-residue letter drawn from a learned twenty-state alphabet. It captures the tertiary interaction pattern around each residue — which residues are packed against it in space, regardless of where they are in sequence.

Structural nearest neighbors (via Foldseek easy-search vs the PDB). Reported per hit: target PDB id, E-value, and alignment TM-score. A TM-score above ~0.5 is the conventional threshold for 'same fold'.

— Confidence and disorder —

pLDDT (predicted Local Distance Difference Test) is AlphaFold's per-residue confidence score, ranging from 0 to 100. Values above 90 indicate high confidence (typically well-packed cores); 70–90 is confident; 50–70 low confidence; below 50 usually means the region is disordered or the prediction is unreliable there. AlphaFold stores pLDDT in the mmCIF B-factor column.

For experimental (PDB) structures, the B-factor (temperature factor) quantifies the positional spread of each atom in the crystal — a combination of thermal vibration and static disorder — in units of Å². High B-factors mark flexible loops or poorly resolved regions; low B-factors mark the rigid, well-ordered core.

Predicted Aligned Error (PAE) is an AlphaFold confidence matrix: entry (i, j) is the expected error in the position of residue j, in ångströms, when the prediction is superimposed on the true structure at residue i. Low PAE within a block of residues means that block is internally rigid and well-predicted; high PAE between two blocks means their relative placement is uncertain even if each block individually is confident.